Protein AF-A0A3D2R6J8-F1 (afdb_monomer)

pLDDT: mean 90.69, std 11.61, range [40.72, 98.62]

Solvent-accessible surface area (backbone atoms only — not comparable to full-atom values): 8092 Å² total; per-residue (Å²): 116,71,66,65,34,56,47,86,82,37,76,35,47,40,58,66,88,64,73,40,60,49,54,80,40,82,50,74,53,69,46,75,38,80,86,47,89,74,65,42,81,43,72,31,44,52,48,37,38,53,21,19,40,76,91,43,87,74,66,46,74,43,89,39,79,76,83,84,80,67,70,93,77,87,84,57,94,86,63,80,84,54,77,44,72,47,70,65,25,58,40,44,28,84,52,70,59,54,60,94,80,66,25,54,79,34,64,73,30,38,68,56,20,50,54,44,30,50,6,50,66,48,66,17,61,44,52,72,75,82,75,88,125

Radius of gyration: 17.67 Å; Cα contacts (8 Å, |Δi|>4): 207; chains: 1; bounding box: 50×40×50 Å

Mean predicted aligned error: 5.15 Å

Foldseek 3Di:
DVVQCPPPNRPQWDDVLQVIDGWPDWDKDWDFQPVDVVTDIDIFIDTADWQWANVDVVIDTHDLDDDDDQDDDDDDVPDDWDKAFPPCLLQPPPDHNDCVVHRDPQSNPRVSNNSSSRSVHPPRIYTDDPDPD

Sequence (133 aa):
YPDLNSADGGVWIVPMMLGGGYHYMKLEGKYLDTQSVPEEEVGFAYHAIRANDNSTNPITLQDTSFTVDLGDVVIEEGTDIEVQMNVAEWFENPHTWNLYELYSMLMPNFNAQILMSENGANGVFSRDRKSVV

Structure (mmCIF, N/CA/C/O backbone):
data_AF-A0A3D2R6J8-F1
#
_entry.id   AF-A0A3D2R6J8-F1
#
loop_
_atom_site.group_PDB
_atom_site.id
_atom_site.type_symbol
_atom_site.label_atom_id
_atom_site.label_alt_id
_atom_site.label_comp_id
_atom_site.label_asym_id
_atom_site.label_entity_id
_atom_site.label_seq_id
_atom_site.pdbx_PDB_ins_code
_atom_site.Cartn_x
_atom_site.Cartn_y
_atom_site.Cartn_z
_atom_site.occupancy
_atom_site.B_iso_or_equiv
_atom_site.auth_seq_id
_atom_site.auth_comp_id
_atom_site.auth_asym_id
_atom_site.auth_atom_id
_atom_site.pdbx_PDB_model_num
ATOM 1 N N . TYR A 1 1 ? -13.824 -2.837 -13.982 1.00 57.78 1 TYR A N 1
ATOM 2 C CA . TYR A 1 1 ? -14.643 -2.133 -12.981 1.00 57.78 1 TYR A CA 1
ATOM 3 C C . TYR A 1 1 ? -14.796 -0.654 -13.348 1.00 57.78 1 TYR A C 1
ATOM 5 O O . TYR A 1 1 ? -14.133 0.178 -12.743 1.00 57.78 1 TYR A O 1
ATOM 13 N N . PRO A 1 2 ? -15.603 -0.305 -14.369 1.00 58.50 2 PRO A N 1
ATOM 14 C CA . PRO A 1 2 ? -15.839 1.097 -14.740 1.00 58.50 2 PRO A CA 1
ATOM 15 C C . PRO A 1 2 ? -16.416 1.930 -13.586 1.00 58.50 2 PRO A C 1
ATOM 17 O O . PRO A 1 2 ? -16.029 3.080 -13.413 1.00 58.50 2 PRO A O 1
ATOM 20 N N . ASP A 1 3 ? -17.254 1.315 -12.750 1.00 64.00 3 ASP A N 1
ATOM 21 C CA . ASP A 1 3 ? -17.977 2.010 -11.680 1.00 64.00 3 ASP A CA 1
ATOM 22 C C . ASP A 1 3 ? -17.046 2.501 -10.554 1.00 64.00 3 ASP A C 1
ATOM 24 O O . ASP A 1 3 ? -17.203 3.622 -10.071 1.00 64.00 3 ASP A O 1
ATOM 28 N N . LEU A 1 4 ? -15.996 1.731 -10.224 1.00 60.19 4 LEU A N 1
ATOM 29 C CA . LEU A 1 4 ? -14.955 2.126 -9.255 1.00 60.19 4 LEU A CA 1
ATOM 30 C C . LEU A 1 4 ? -14.130 3.332 -9.733 1.00 60.19 4 LEU A C 1
ATOM 32 O O . LEU A 1 4 ? -13.607 4.087 -8.922 1.00 60.19 4 LEU A O 1
ATOM 36 N N . ASN A 1 5 ? -14.043 3.535 -11.049 1.00 60.25 5 ASN A N 1
ATOM 37 C CA . ASN A 1 5 ? -13.342 4.667 -11.654 1.00 60.25 5 ASN A CA 1
ATOM 38 C C . ASN A 1 5 ? -14.212 5.927 -11.748 1.00 60.25 5 ASN A C 1
ATOM 40 O O . ASN A 1 5 ? -13.683 7.005 -11.992 1.00 60.25 5 ASN A O 1
ATOM 44 N N . SER A 1 6 ? -15.535 5.802 -11.604 1.00 63.16 6 SER A N 1
ATOM 45 C CA . SER A 1 6 ? -16.469 6.937 -11.642 1.00 63.16 6 SER A CA 1
ATOM 46 C C . SER A 1 6 ? -16.831 7.488 -10.263 1.00 63.16 6 SER A C 1
ATOM 48 O O . SER A 1 6 ? -17.333 8.610 -10.174 1.00 63.16 6 SER A O 1
ATOM 50 N N . ALA A 1 7 ? -16.556 6.732 -9.195 1.00 60.94 7 ALA A N 1
ATOM 51 C CA . ALA A 1 7 ? -16.710 7.208 -7.828 1.00 60.94 7 ALA A CA 1
ATOM 52 C C . ALA A 1 7 ? -15.806 8.433 -7.577 1.00 60.94 7 ALA A C 1
ATOM 54 O O . ALA A 1 7 ? -14.684 8.518 -8.086 1.00 60.94 7 ALA A O 1
ATOM 55 N N . ASP A 1 8 ? -16.327 9.411 -6.835 1.00 65.00 8 ASP A N 1
ATOM 56 C CA . ASP A 1 8 ? -15.622 10.627 -6.404 1.00 65.00 8 ASP A CA 1
ATOM 57 C C . ASP A 1 8 ? -14.996 11.475 -7.529 1.00 65.00 8 ASP A C 1
ATOM 59 O O . ASP A 1 8 ? -13.989 12.149 -7.330 1.00 65.00 8 ASP A O 1
ATOM 63 N N . GLY A 1 9 ? -15.577 11.463 -8.735 1.00 71.50 9 GLY A N 1
ATOM 64 C CA . GLY A 1 9 ? -15.121 12.314 -9.842 1.00 71.50 9 GLY A CA 1
ATOM 65 C C . GLY A 1 9 ? -13.822 11.849 -10.512 1.00 71.50 9 GLY A C 1
ATOM 66 O O . GLY A 1 9 ? -13.134 12.657 -11.132 1.00 71.50 9 GLY A O 1
ATOM 67 N N . GLY A 1 10 ? -13.482 10.559 -10.406 1.00 74.00 10 GLY A N 1
ATOM 68 C CA . GLY A 1 10 ? -12.321 9.970 -11.083 1.00 74.00 10 GLY A CA 1
ATOM 69 C C . GLY A 1 10 ? -11.013 10.026 -10.295 1.00 74.00 10 GLY A C 1
ATOM 70 O O . GLY A 1 10 ? -9.965 9.666 -10.827 1.00 74.00 10 GLY A O 1
ATOM 71 N N . VAL A 1 11 ? -11.056 10.426 -9.021 1.00 80.38 11 VAL A N 1
ATOM 72 C CA . VAL A 1 11 ? -9.872 10.542 -8.144 1.00 80.38 11 VAL A CA 1
ATOM 73 C C . VAL A 1 11 ? -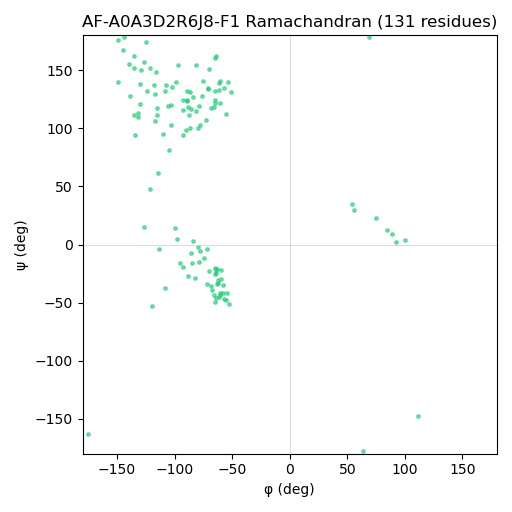9.204 9.184 -7.875 1.00 80.38 11 VAL A C 1
ATOM 75 O O . VAL A 1 11 ? -8.019 9.128 -7.548 1.00 80.38 11 VAL A O 1
ATOM 78 N N . TRP A 1 12 ? -9.936 8.087 -8.073 1.00 86.88 12 TRP A N 1
ATOM 79 C CA . TRP A 1 12 ? -9.449 6.719 -7.903 1.00 86.88 12 TRP A CA 1
ATOM 80 C C . TRP A 1 12 ? -8.747 6.150 -9.140 1.00 86.88 12 TRP A C 1
ATOM 82 O O . TRP A 1 12 ? -8.156 5.076 -9.045 1.00 86.88 12 TRP A O 1
ATOM 92 N N . ILE A 1 13 ? -8.764 6.846 -10.282 1.00 90.06 13 ILE A N 1
ATOM 93 C CA . ILE A 1 13 ? -8.210 6.345 -11.546 1.00 90.06 13 ILE A CA 1
ATOM 94 C C . ILE A 1 13 ? -6.681 6.294 -11.496 1.00 90.06 13 ILE A C 1
ATOM 96 O O . ILE A 1 13 ? -6.012 7.259 -11.129 1.00 90.06 13 ILE A O 1
ATOM 100 N N . VAL A 1 14 ? -6.119 5.175 -11.951 1.00 92.88 14 VAL A N 1
ATOM 101 C CA . VAL A 1 14 ? -4.685 5.054 -12.234 1.00 92.88 14 VAL A CA 1
ATOM 102 C C . VAL A 1 14 ? -4.418 5.537 -13.664 1.00 92.88 14 VAL A C 1
ATOM 104 O O . VAL A 1 14 ? -5.115 5.101 -14.586 1.00 92.88 14 VAL A O 1
ATOM 107 N N . PRO A 1 15 ? -3.419 6.409 -13.899 1.00 92.81 15 PRO A N 1
ATOM 108 C CA . PRO A 1 15 ? -3.060 6.850 -15.243 1.00 92.81 15 PRO A CA 1
ATOM 109 C C . PRO A 1 15 ? -2.789 5.684 -16.206 1.00 92.81 15 PRO A C 1
ATOM 111 O O . PRO A 1 15 ? -2.116 4.715 -15.856 1.00 92.81 15 PRO A O 1
ATOM 114 N N . MET A 1 16 ? -3.243 5.800 -17.460 1.00 92.06 16 MET A N 1
ATOM 115 C CA . MET A 1 16 ? -3.037 4.758 -18.484 1.00 92.06 16 MET A CA 1
ATOM 116 C C . MET A 1 16 ? -1.559 4.458 -18.752 1.00 92.06 16 MET A C 1
ATOM 118 O O . MET A 1 16 ? -1.216 3.323 -19.068 1.00 92.06 16 MET A O 1
ATOM 122 N N . MET A 1 17 ? -0.686 5.454 -18.582 1.00 93.50 17 MET A N 1
ATOM 123 C CA . MET A 1 17 ? 0.764 5.277 -18.692 1.00 93.50 17 MET A CA 1
ATOM 124 C C . MET A 1 17 ? 1.344 4.322 -17.641 1.00 93.50 17 MET A C 1
ATOM 126 O O . MET A 1 17 ? 2.404 3.779 -17.892 1.00 93.50 17 MET A O 1
ATOM 130 N N . LEU A 1 18 ? 0.648 4.090 -16.520 1.00 95.56 18 LEU A N 1
ATOM 131 C CA . LEU A 1 18 ? 1.022 3.132 -15.469 1.00 95.56 18 LEU A CA 1
ATOM 132 C C . LEU A 1 18 ? 0.243 1.804 -15.584 1.00 95.56 18 LEU A C 1
ATOM 134 O O . LEU A 1 18 ? 0.194 1.022 -14.640 1.00 95.56 18 LEU A O 1
ATOM 138 N N . GLY A 1 19 ? -0.425 1.558 -16.717 1.00 93.31 19 GLY A N 1
ATOM 139 C CA . GLY A 1 19 ? -1.239 0.356 -16.945 1.00 93.31 19 GLY A CA 1
ATOM 140 C C . GLY A 1 19 ? -2.722 0.487 -16.590 1.00 93.31 19 GLY A C 1
ATOM 141 O O . GLY A 1 19 ? -3.475 -0.480 -16.747 1.00 93.31 19 GLY A O 1
ATOM 142 N N . GLY A 1 20 ? -3.161 1.673 -16.154 1.00 92.44 20 GLY A N 1
ATOM 143 C CA . GLY A 1 20 ? -4.564 1.975 -15.877 1.00 92.44 20 GLY A CA 1
ATOM 144 C C . GLY A 1 20 ? -5.182 1.157 -14.735 1.00 92.44 20 GLY A C 1
ATOM 145 O O . GLY A 1 20 ? -4.546 0.315 -14.103 1.00 92.44 20 GLY A O 1
ATOM 146 N N . GLY A 1 21 ? -6.473 1.374 -14.483 1.00 91.12 21 GLY A N 1
ATOM 147 C CA . GLY A 1 21 ? -7.204 0.730 -13.386 1.00 91.12 21 GLY A CA 1
ATOM 148 C C . GLY A 1 21 ? -7.599 1.725 -12.302 1.00 91.12 21 GLY A C 1
ATOM 149 O O . GLY A 1 21 ? -7.869 2.882 -12.616 1.00 91.12 21 GLY A O 1
ATOM 150 N N . TYR A 1 22 ? -7.641 1.254 -11.057 1.00 91.81 22 TYR A N 1
ATOM 151 C CA . TYR A 1 22 ? -8.040 2.025 -9.881 1.00 91.81 22 TYR A CA 1
ATOM 152 C C . TYR A 1 22 ? -7.079 1.784 -8.711 1.00 91.81 22 TYR A C 1
ATOM 154 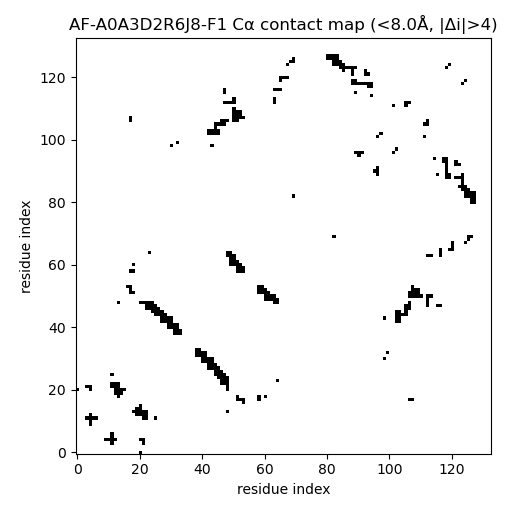O O . TYR A 1 22 ? -6.335 0.801 -8.718 1.00 91.81 22 TYR A O 1
ATOM 162 N N . HIS A 1 23 ? -7.100 2.674 -7.720 1.00 94.06 23 HIS A N 1
ATOM 163 C CA . HIS A 1 23 ? -6.366 2.492 -6.468 1.00 94.06 23 HIS A CA 1
ATOM 164 C C . HIS A 1 23 ? -7.081 1.483 -5.567 1.00 94.06 23 HIS A C 1
ATOM 166 O O . HIS A 1 23 ? -8.266 1.633 -5.285 1.00 94.06 23 HIS A O 1
ATOM 172 N N . TYR A 1 24 ? -6.353 0.471 -5.099 1.00 93.88 24 TYR A N 1
ATOM 173 C CA . TYR A 1 24 ? -6.824 -0.483 -4.093 1.00 93.88 24 TYR A CA 1
ATOM 174 C C . TYR A 1 24 ? -6.915 0.171 -2.710 1.00 93.88 24 TYR A C 1
ATOM 176 O O . TYR A 1 24 ? -7.822 -0.127 -1.940 1.00 93.88 24 TYR A O 1
ATOM 184 N N . MET A 1 25 ? -5.999 1.096 -2.422 1.00 93.19 25 MET A N 1
ATOM 185 C CA . MET A 1 25 ? -6.001 1.937 -1.230 1.00 93.19 25 MET A CA 1
ATOM 186 C C . MET A 1 25 ? -5.346 3.280 -1.572 1.00 93.19 25 MET A C 1
ATOM 188 O O . MET A 1 25 ? -4.365 3.326 -2.319 1.00 93.19 25 MET A O 1
ATOM 192 N N . LYS A 1 26 ? -5.907 4.374 -1.051 1.00 93.12 26 LYS A N 1
ATOM 193 C CA . LYS A 1 26 ? -5.348 5.722 -1.169 1.00 93.12 26 LYS A CA 1
ATOM 194 C C . LYS A 1 26 ? -5.339 6.385 0.208 1.00 93.12 26 LYS A C 1
ATOM 196 O O . LYS A 1 26 ? -6.403 6.676 0.750 1.00 93.12 26 LYS A O 1
ATOM 201 N N . LEU A 1 27 ? -4.148 6.636 0.746 1.00 94.62 27 LEU A N 1
ATOM 202 C CA . LEU A 1 27 ? -3.938 7.313 2.023 1.00 94.62 27 LEU A CA 1
ATOM 203 C C . LEU A 1 27 ? -2.909 8.434 1.850 1.00 94.62 27 LEU A C 1
ATOM 205 O O . LEU A 1 27 ? -1.771 8.198 1.451 1.00 94.62 27 LEU A O 1
ATOM 209 N N . GLU A 1 28 ? -3.317 9.658 2.161 1.00 94.56 28 GLU A N 1
ATOM 210 C CA . GLU A 1 28 ? -2.464 10.848 2.140 1.00 94.56 28 GLU A CA 1
ATOM 211 C C . GLU A 1 28 ? -2.341 11.403 3.563 1.00 94.56 28 GLU A C 1
ATOM 213 O O . GLU A 1 28 ? -3.268 11.296 4.369 1.00 94.56 28 GLU A O 1
ATOM 218 N N . GLY A 1 29 ? -1.201 12.006 3.881 1.00 95.19 29 GLY A N 1
ATOM 219 C CA . GLY A 1 29 ? -0.972 12.578 5.200 1.00 95.19 29 GLY A CA 1
ATOM 220 C C . GLY A 1 29 ? 0.349 13.321 5.293 1.00 95.19 29 GLY A C 1
ATOM 221 O O . GLY A 1 29 ? 0.959 13.672 4.283 1.00 95.19 29 GLY A O 1
ATOM 222 N N . LYS A 1 30 ? 0.791 13.568 6.524 1.00 96.94 30 LYS A N 1
ATOM 223 C CA . LYS A 1 30 ? 2.103 14.138 6.819 1.00 96.94 30 LYS A CA 1
ATOM 224 C C . LYS A 1 30 ? 2.759 13.386 7.968 1.00 96.94 30 LYS A C 1
ATOM 226 O O . LYS A 1 30 ? 2.057 12.875 8.837 1.00 96.94 30 LYS A O 1
ATOM 231 N N . TYR A 1 31 ? 4.084 13.365 7.984 1.00 94.94 31 TYR A N 1
ATOM 232 C CA . TYR A 1 31 ? 4.882 12.935 9.127 1.00 94.94 31 TYR A CA 1
ATOM 233 C C . TYR A 1 31 ? 5.890 14.028 9.489 1.00 94.94 31 TYR A C 1
ATOM 235 O O . TYR A 1 31 ? 6.216 14.879 8.661 1.00 94.94 31 TYR A O 1
ATOM 243 N N . LEU A 1 32 ? 6.348 14.026 10.738 1.00 97.19 32 LEU A N 1
ATOM 244 C CA . LEU A 1 32 ? 7.443 14.887 11.171 1.00 97.19 32 LEU A CA 1
ATOM 245 C C . LEU A 1 32 ? 8.762 14.229 10.760 1.00 97.19 32 LEU A C 1
ATOM 247 O O . LEU A 1 32 ? 9.081 13.142 11.244 1.00 97.19 32 LEU A O 1
ATOM 251 N N . ASP A 1 33 ? 9.500 14.864 9.858 1.00 96.31 33 ASP A N 1
ATOM 252 C CA . ASP A 1 33 ? 10.829 14.429 9.457 1.00 96.31 33 ASP A CA 1
ATOM 253 C C . ASP A 1 33 ? 11.845 14.838 10.527 1.00 96.31 33 ASP A C 1
ATOM 255 O O . ASP A 1 33 ? 12.248 15.997 10.623 1.00 96.31 33 ASP A O 1
ATOM 259 N N . THR A 1 34 ? 12.258 13.868 11.345 1.00 96.50 34 THR A N 1
ATOM 260 C CA . THR A 1 34 ? 13.254 14.091 12.400 1.00 96.50 34 THR A CA 1
ATOM 261 C C . THR A 1 34 ? 14.698 13.993 11.889 1.00 96.50 34 THR A C 1
ATOM 263 O O . THR A 1 34 ? 15.631 14.027 12.690 1.00 96.50 34 THR A O 1
ATOM 266 N N . GLN A 1 35 ? 14.915 13.791 10.582 1.00 94.94 35 GLN A N 1
ATOM 267 C CA . GLN A 1 35 ? 16.244 13.784 9.959 1.00 94.94 35 GLN A CA 1
ATOM 268 C C . GLN A 1 35 ? 16.639 15.166 9.418 1.00 94.94 35 GLN A C 1
ATOM 270 O O . GLN A 1 35 ? 17.832 15.420 9.218 1.00 94.94 35 GLN A O 1
ATOM 275 N N . SER A 1 36 ? 15.677 16.071 9.206 1.00 92.25 36 SER A N 1
ATOM 276 C CA . SER A 1 36 ? 15.934 17.460 8.820 1.00 92.25 36 SER A CA 1
ATOM 277 C C . SER A 1 36 ? 16.281 18.339 10.033 1.00 92.25 36 SER A C 1
ATOM 279 O O . SER A 1 36 ? 15.903 18.055 11.169 1.00 92.25 36 SER A O 1
ATOM 281 N N . VAL A 1 37 ? 17.026 19.431 9.809 1.00 91.25 37 VAL A N 1
ATOM 282 C CA . VAL A 1 37 ? 17.337 20.428 10.851 1.00 91.25 37 VAL A CA 1
ATOM 283 C C . VAL A 1 37 ? 17.062 21.841 10.310 1.00 91.25 37 VAL A C 1
ATOM 285 O O . VAL A 1 37 ? 17.839 22.314 9.474 1.00 91.25 37 VAL A O 1
ATOM 288 N N . PRO A 1 38 ? 16.016 22.547 10.793 1.00 92.31 38 PRO A N 1
ATOM 289 C CA . PRO A 1 38 ? 15.032 22.100 11.794 1.00 92.31 38 PRO A CA 1
ATOM 290 C C . PRO A 1 38 ? 14.176 20.917 11.301 1.00 92.31 38 PRO A C 1
ATOM 292 O O . PRO A 1 38 ? 14.130 20.650 10.104 1.00 92.31 38 PRO A O 1
ATOM 295 N N . GLU A 1 39 ? 13.523 20.202 12.221 1.00 96.75 39 GLU A N 1
ATOM 296 C CA . GLU A 1 39 ? 12.541 19.165 11.863 1.00 96.75 39 GLU A CA 1
ATOM 297 C C . GLU A 1 39 ? 11.383 19.802 11.078 1.00 96.75 39 GLU A C 1
ATOM 299 O O . GLU A 1 39 ? 10.928 20.900 11.419 1.00 96.75 39 GLU A O 1
ATOM 304 N N . GLU A 1 40 ? 10.906 19.129 10.031 1.00 96.31 40 GLU A N 1
ATOM 305 C CA . GLU A 1 40 ? 9.871 19.653 9.133 1.00 96.31 40 GLU A CA 1
ATOM 306 C C . GLU A 1 40 ? 8.722 18.657 8.944 1.00 96.31 40 GLU A C 1
ATOM 308 O O . GLU A 1 40 ? 8.905 17.445 8.999 1.00 96.31 40 GLU A O 1
ATOM 313 N N . GLU A 1 41 ? 7.507 19.154 8.698 1.00 97.44 41 GLU A N 1
ATOM 314 C CA . GLU A 1 41 ? 6.405 18.287 8.276 1.00 97.44 41 GLU A CA 1
ATOM 315 C C . GLU A 1 41 ? 6.532 17.946 6.786 1.00 97.44 41 GLU A C 1
ATOM 317 O O . GLU A 1 41 ? 6.406 18.824 5.928 1.00 97.44 41 GLU A O 1
ATOM 322 N N . VAL A 1 42 ? 6.673 16.661 6.469 1.00 97.38 42 VAL A N 1
ATOM 323 C CA . VAL A 1 42 ? 6.756 16.157 5.094 1.00 97.38 42 VAL A CA 1
ATOM 324 C C . VAL A 1 42 ? 5.470 15.419 4.738 1.00 97.38 42 VAL A C 1
ATOM 326 O O . VAL A 1 42 ? 4.968 14.593 5.499 1.00 97.38 42 VAL A O 1
ATOM 329 N N . GLY A 1 43 ? 4.905 15.734 3.570 1.00 97.75 43 GLY A N 1
ATOM 330 C CA . GLY A 1 43 ? 3.723 15.048 3.051 1.00 97.75 43 GLY A CA 1
ATOM 331 C C . GLY A 1 43 ? 4.057 13.659 2.512 1.00 97.75 43 GLY A C 1
ATOM 332 O O . GLY A 1 43 ? 5.066 13.495 1.830 1.00 97.75 43 GLY A O 1
ATOM 333 N N . PHE A 1 44 ? 3.185 12.681 2.756 1.00 97.69 44 PHE A N 1
ATOM 334 C CA . PHE A 1 44 ? 3.273 11.352 2.154 1.00 97.69 44 PHE A CA 1
ATOM 335 C C . PHE A 1 44 ? 2.008 11.013 1.352 1.00 97.69 44 PHE A C 1
ATOM 337 O O . PHE A 1 44 ? 0.912 11.489 1.655 1.00 97.69 44 PHE A O 1
ATOM 344 N N . ALA A 1 45 ? 2.171 10.171 0.331 1.00 97.50 45 ALA A N 1
ATOM 345 C CA . ALA A 1 45 ? 1.110 9.687 -0.547 1.00 97.50 45 ALA A CA 1
ATOM 346 C C . ALA A 1 45 ? 1.243 8.169 -0.743 1.00 97.50 45 ALA A C 1
ATOM 348 O O . ALA A 1 45 ? 1.976 7.706 -1.619 1.00 97.50 45 ALA A O 1
ATOM 349 N N . TYR A 1 46 ? 0.528 7.399 0.083 1.00 97.38 46 TYR A N 1
ATOM 350 C CA 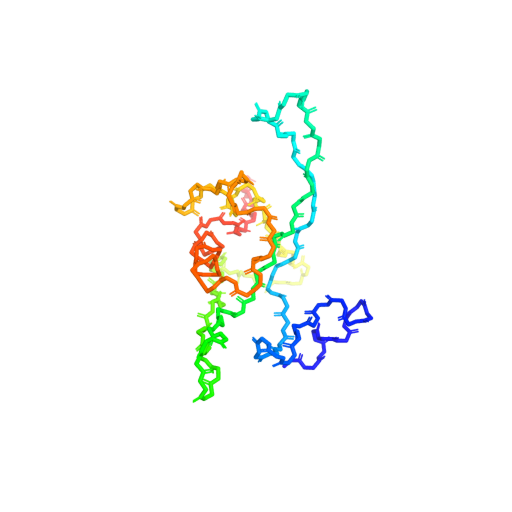. TYR A 1 46 ? 0.517 5.936 0.104 1.00 97.38 46 TYR A CA 1
ATOM 351 C C . TYR A 1 46 ? -0.609 5.404 -0.787 1.00 97.38 46 TYR A C 1
ATOM 353 O O . TYR A 1 46 ? -1.779 5.348 -0.404 1.00 97.38 46 TYR A O 1
ATOM 361 N N . HIS A 1 47 ? -0.260 5.098 -2.033 1.00 97.06 47 HIS A N 1
ATOM 362 C CA . HIS A 1 47 ? -1.198 4.720 -3.087 1.00 97.06 47 HIS A CA 1
ATOM 363 C C . HIS A 1 47 ? -0.911 3.285 -3.535 1.00 97.06 47 HIS A C 1
ATOM 365 O O . HIS A 1 47 ? 0.076 3.051 -4.238 1.00 97.06 47 HIS A O 1
ATOM 371 N N . ALA A 1 48 ? -1.777 2.347 -3.152 1.00 97.31 48 ALA A N 1
ATOM 372 C CA . ALA A 1 48 ? -1.682 0.948 -3.556 1.00 97.31 48 ALA A CA 1
ATOM 373 C C . ALA A 1 48 ? -2.448 0.720 -4.866 1.00 97.31 48 ALA A C 1
ATOM 375 O O . ALA A 1 48 ? -3.641 1.016 -4.967 1.00 97.31 48 ALA A O 1
ATOM 376 N N . ILE A 1 49 ? -1.757 0.204 -5.875 1.00 97.38 49 ILE A N 1
ATOM 377 C CA . ILE A 1 49 ? -2.230 -0.090 -7.230 1.00 97.38 49 ILE A CA 1
ATOM 378 C C . ILE A 1 49 ? -1.551 -1.378 -7.723 1.00 97.38 49 ILE A C 1
ATOM 380 O O . ILE A 1 49 ? -0.696 -1.933 -7.037 1.00 97.38 49 ILE A O 1
ATOM 384 N N . ARG A 1 50 ? -1.866 -1.836 -8.942 1.00 97.50 50 ARG A N 1
ATOM 385 C CA . ARG A 1 50 ? -1.066 -2.885 -9.602 1.00 97.50 50 ARG A CA 1
ATOM 386 C C . ARG A 1 50 ? 0.395 -2.455 -9.722 1.00 97.50 50 ARG A C 1
ATOM 388 O O . ARG A 1 50 ? 0.686 -1.341 -10.170 1.00 97.50 50 ARG A O 1
ATOM 395 N N . ALA A 1 51 ? 1.308 -3.360 -9.383 1.00 98.31 51 ALA A N 1
ATOM 396 C CA . ALA A 1 51 ? 2.722 -3.148 -9.640 1.00 98.31 51 ALA A CA 1
ATOM 397 C C . ALA A 1 51 ? 2.941 -3.010 -11.152 1.00 98.31 51 ALA A C 1
ATOM 399 O O . ALA A 1 51 ? 2.391 -3.771 -11.952 1.00 98.31 51 ALA A O 1
ATOM 400 N N . ASN A 1 52 ? 3.701 -1.991 -11.543 1.00 97.81 52 ASN A N 1
ATOM 401 C CA . ASN A 1 52 ? 3.902 -1.624 -12.937 1.00 97.81 52 ASN A CA 1
ATOM 402 C C . ASN A 1 52 ? 5.367 -1.250 -13.183 1.00 97.81 52 ASN A C 1
ATOM 404 O O . ASN A 1 52 ? 5.941 -0.451 -12.446 1.00 97.81 52 ASN A O 1
ATOM 408 N N . ASP A 1 53 ? 5.988 -1.874 -14.183 1.00 96.56 53 ASP A N 1
ATOM 409 C CA . ASP A 1 53 ? 7.367 -1.601 -14.588 1.00 96.56 53 ASP A CA 1
ATOM 410 C C . ASP A 1 53 ? 7.370 -0.894 -15.946 1.00 96.56 53 ASP A C 1
ATOM 412 O O . ASP A 1 53 ? 7.331 -1.513 -17.016 1.00 96.56 53 ASP A O 1
ATOM 416 N N . ASN A 1 54 ? 7.428 0.436 -15.873 1.00 92.62 54 ASN A N 1
ATOM 417 C CA . ASN A 1 54 ? 7.437 1.339 -17.025 1.00 92.62 54 ASN A CA 1
ATOM 418 C C . ASN A 1 54 ? 8.751 1.329 -17.819 1.00 92.62 54 ASN A C 1
ATOM 420 O O . ASN A 1 54 ? 8.842 2.020 -18.832 1.00 92.62 54 ASN A O 1
ATOM 424 N N . SER A 1 55 ? 9.775 0.586 -17.384 1.00 94.06 55 SER A N 1
ATOM 425 C CA . SER A 1 55 ? 11.016 0.430 -18.154 1.00 94.06 55 SER A CA 1
ATOM 426 C C . SER A 1 55 ? 10.880 -0.584 -19.297 1.00 94.06 55 SER A C 1
ATOM 428 O O . SER A 1 55 ? 11.701 -0.608 -20.217 1.00 94.06 55 SER A O 1
ATOM 430 N N . THR A 1 56 ? 9.824 -1.401 -19.265 1.00 94.31 56 THR A N 1
ATOM 431 C CA . THR A 1 56 ? 9.543 -2.449 -20.252 1.00 94.31 56 THR A CA 1
ATOM 432 C C . THR A 1 56 ? 8.550 -1.986 -21.321 1.00 94.31 56 THR A C 1
ATOM 434 O O . THR A 1 56 ? 7.748 -1.077 -21.102 1.00 94.31 56 THR A O 1
ATOM 437 N N . ASN A 1 57 ? 8.606 -2.604 -22.507 1.00 94.12 57 ASN A N 1
ATOM 438 C CA . ASN A 1 57 ? 7.665 -2.338 -23.597 1.00 94.12 57 ASN A CA 1
ATOM 439 C C . ASN A 1 57 ? 7.173 -3.657 -24.242 1.00 94.12 57 ASN A C 1
ATOM 441 O O . ASN A 1 57 ? 7.973 -4.319 -24.910 1.00 94.12 57 ASN A O 1
ATOM 445 N N . PRO A 1 58 ? 5.887 -4.039 -24.087 1.00 92.50 58 PRO A N 1
ATOM 446 C CA . PRO A 1 58 ? 4.852 -3.327 -23.329 1.00 92.50 58 PRO A CA 1
ATOM 447 C C . PRO A 1 58 ? 5.173 -3.273 -21.829 1.00 92.50 58 PRO A C 1
ATOM 449 O O . PRO A 1 58 ? 5.971 -4.072 -21.342 1.00 92.50 58 PRO A O 1
ATOM 452 N N . ILE A 1 59 ? 4.538 -2.336 -21.120 1.00 95.62 59 ILE A N 1
ATOM 453 C CA . ILE A 1 59 ? 4.629 -2.228 -19.661 1.00 95.62 59 ILE A CA 1
ATOM 454 C C . ILE A 1 59 ? 4.329 -3.582 -19.008 1.00 95.62 59 ILE A C 1
ATOM 456 O O . ILE A 1 59 ? 3.332 -4.238 -19.325 1.00 95.62 59 ILE A O 1
ATOM 460 N N . THR A 1 60 ? 5.188 -3.994 -18.086 1.00 97.19 60 THR A N 1
ATOM 461 C CA . THR A 1 60 ? 4.986 -5.207 -17.300 1.00 97.19 60 THR A CA 1
ATOM 462 C C . THR A 1 60 ? 4.099 -4.866 -16.118 1.00 97.19 60 THR A C 1
ATOM 464 O O . THR A 1 60 ? 4.382 -3.930 -15.372 1.00 97.19 60 THR A O 1
ATOM 467 N N . LEU A 1 61 ? 3.015 -5.621 -15.959 1.00 97.94 61 LEU A N 1
ATOM 468 C CA . LEU A 1 61 ? 2.058 -5.454 -14.874 1.00 97.94 61 LEU A CA 1
ATOM 469 C C . LEU A 1 61 ? 2.035 -6.714 -14.021 1.00 97.94 61 LEU A C 1
ATOM 471 O O . LEU A 1 61 ? 1.985 -7.822 -14.553 1.00 97.94 61 LEU A O 1
ATOM 475 N N . GLN A 1 62 ? 2.005 -6.530 -12.708 1.00 98.06 62 GLN A N 1
ATOM 476 C CA . GLN A 1 62 ? 1.768 -7.595 -11.749 1.00 98.06 62 GLN A CA 1
ATOM 477 C C . GLN A 1 62 ? 0.579 -7.217 -10.871 1.00 98.06 62 GLN A C 1
ATOM 479 O O . GLN A 1 62 ? 0.480 -6.093 -10.374 1.00 98.06 62 GLN A O 1
ATOM 484 N N . ASP A 1 63 ? -0.349 -8.162 -10.715 1.00 97.44 63 ASP A N 1
ATOM 485 C CA . ASP A 1 63 ? -1.458 -7.965 -9.797 1.00 97.44 63 ASP A CA 1
ATOM 486 C C . ASP A 1 63 ? -0.968 -8.022 -8.347 1.00 97.44 63 ASP A C 1
ATOM 488 O O . ASP A 1 63 ? -0.183 -8.889 -7.966 1.00 97.44 63 ASP A O 1
ATOM 492 N N . 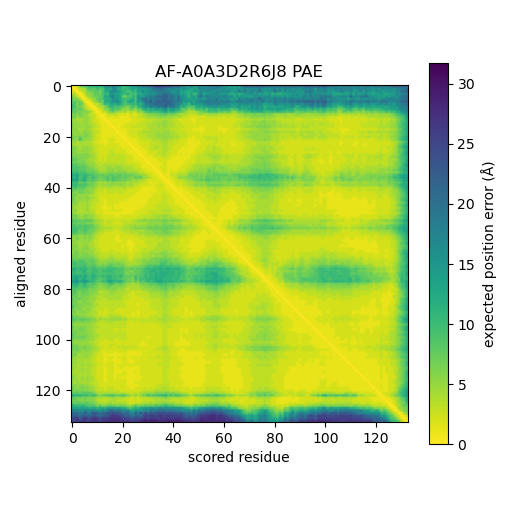THR A 1 64 ? -1.439 -7.058 -7.574 1.00 98.06 64 THR A N 1
ATOM 493 C CA . THR A 1 64 ? -1.171 -6.826 -6.147 1.00 98.06 64 THR A CA 1
ATOM 494 C C . THR A 1 64 ? -2.489 -6.708 -5.379 1.00 98.06 64 THR A C 1
ATOM 496 O O . THR A 1 64 ? -2.546 -6.201 -4.260 1.00 98.06 64 THR A O 1
ATOM 499 N N . SER A 1 65 ? -3.593 -7.128 -6.005 1.00 95.94 65 SER A N 1
ATOM 500 C CA . SER A 1 65 ? -4.841 -7.340 -5.293 1.00 95.94 65 SER A CA 1
ATOM 501 C C . SER A 1 65 ? -4.713 -8.567 -4.390 1.00 95.94 65 SER A C 1
ATOM 503 O O . SER A 1 65 ? -3.956 -9.499 -4.670 1.00 95.94 65 SER A O 1
ATOM 505 N N . PHE A 1 66 ? -5.460 -8.573 -3.292 1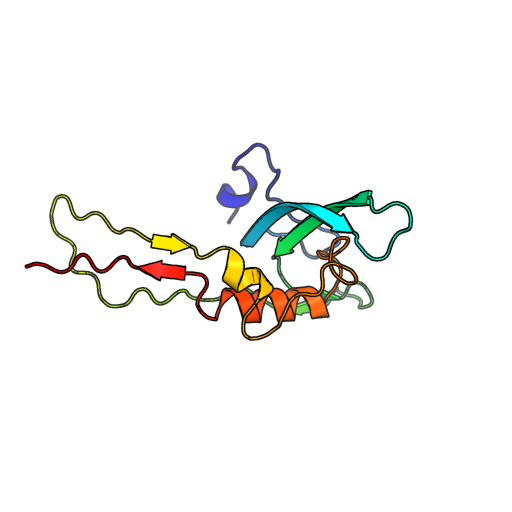.00 96.12 66 PHE A N 1
ATOM 506 C CA . PHE A 1 66 ? -5.505 -9.701 -2.373 1.00 96.12 66 PHE A CA 1
ATOM 507 C C . PHE A 1 66 ? -6.934 -9.942 -1.899 1.00 96.12 66 PHE A C 1
ATOM 509 O O . PHE A 1 66 ? -7.782 -9.048 -1.905 1.00 96.12 66 PHE A O 1
ATOM 516 N N . THR A 1 67 ? -7.202 -11.185 -1.504 1.00 94.19 67 THR A N 1
ATOM 517 C CA . THR A 1 67 ? -8.482 -11.563 -0.902 1.00 94.19 67 THR A CA 1
ATOM 518 C C . THR A 1 67 ? -8.398 -11.363 0.600 1.00 94.19 67 THR A C 1
ATOM 520 O O . THR A 1 67 ? -7.452 -11.824 1.234 1.00 94.19 67 THR A O 1
ATOM 523 N N . VAL A 1 68 ? -9.404 -10.703 1.165 1.00 92.56 68 VAL A N 1
ATOM 524 C CA . VAL A 1 68 ? -9.583 -10.610 2.612 1.00 92.56 68 VAL A CA 1
ATOM 525 C C . VAL A 1 68 ? -10.503 -11.744 3.050 1.00 92.56 68 VAL A C 1
ATOM 527 O O . VAL A 1 68 ? -11.669 -11.779 2.659 1.00 92.56 68 VAL A O 1
ATOM 530 N N . ASP A 1 69 ? -9.980 -12.663 3.857 1.00 90.38 69 ASP A N 1
ATOM 531 C CA . ASP A 1 69 ? -10.778 -13.707 4.497 1.00 90.38 69 ASP A CA 1
ATOM 532 C C . ASP A 1 69 ? -11.333 -13.194 5.835 1.00 90.38 69 ASP A C 1
ATOM 534 O O . ASP A 1 69 ? -10.593 -12.945 6.787 1.00 90.38 69 ASP A O 1
ATOM 538 N N . LEU A 1 70 ? -12.653 -13.011 5.895 1.00 88.50 70 LEU A N 1
ATOM 539 C CA . LEU A 1 70 ? -13.377 -12.560 7.089 1.00 88.50 70 LEU A CA 1
ATOM 540 C C . LEU A 1 70 ? -13.999 -13.725 7.881 1.00 88.50 70 LEU A C 1
ATOM 542 O O . LEU A 1 70 ? -14.718 -13.491 8.860 1.00 88.50 70 LEU A O 1
ATOM 546 N N . GLY A 1 71 ? -13.736 -14.966 7.461 1.00 89.00 71 GLY A N 1
ATOM 547 C CA . GLY A 1 71 ? -14.347 -16.187 7.969 1.00 89.00 71 GLY A CA 1
ATOM 548 C C . GLY A 1 71 ? -15.830 -16.334 7.615 1.00 89.00 71 GLY A C 1
ATOM 549 O O . GLY A 1 71 ? -16.454 -15.454 7.019 1.00 89.00 71 GLY A O 1
ATOM 550 N N . ASP A 1 72 ? -16.424 -17.449 8.043 1.00 88.75 72 ASP A N 1
ATOM 551 C CA . ASP A 1 72 ? -17.833 -17.758 7.779 1.00 88.75 72 ASP A CA 1
ATOM 552 C C . ASP A 1 72 ? -18.777 -16.761 8.465 1.00 88.75 72 ASP A C 1
ATOM 554 O O . ASP A 1 72 ? -18.642 -16.473 9.662 1.00 88.75 72 ASP A O 1
ATOM 558 N N . VAL A 1 73 ? -19.751 -16.243 7.710 1.00 85.00 73 VAL A N 1
ATOM 559 C CA . VAL A 1 73 ? -20.816 -15.348 8.189 1.00 85.00 73 VAL A CA 1
ATOM 560 C C . VAL A 1 73 ? -22.165 -16.040 8.002 1.00 85.00 73 VAL A C 1
ATOM 562 O O . VAL A 1 73 ? -22.481 -16.499 6.905 1.00 85.00 73 VAL A O 1
ATOM 565 N N . VAL A 1 74 ? -22.983 -16.076 9.054 1.00 85.69 74 VAL A N 1
ATOM 566 C CA . VAL A 1 74 ? -24.401 -16.449 8.949 1.00 85.69 74 VAL A CA 1
ATOM 567 C C . VAL A 1 74 ? -25.198 -15.178 8.674 1.00 85.69 74 VAL A C 1
ATOM 569 O O . VAL A 1 74 ? -25.071 -14.212 9.421 1.00 85.69 74 VAL A O 1
ATOM 572 N N . ILE A 1 75 ? -25.976 -15.167 7.589 1.00 88.75 75 ILE A N 1
ATOM 573 C CA . ILE A 1 75 ? -26.767 -14.006 7.165 1.00 88.75 75 ILE A CA 1
ATOM 574 C C . ILE A 1 75 ? -28.240 -14.266 7.474 1.00 88.75 75 ILE A C 1
ATOM 576 O O . ILE A 1 75 ? -28.847 -15.187 6.928 1.00 88.75 75 ILE A O 1
ATOM 580 N N . GLU A 1 76 ? -28.803 -13.413 8.316 1.00 92.44 76 GLU A N 1
ATOM 581 C CA . GLU A 1 76 ? -30.213 -13.345 8.679 1.00 92.44 76 GLU A CA 1
ATOM 582 C C . GLU A 1 76 ? -30.750 -11.929 8.407 1.00 92.44 76 GLU A C 1
ATOM 584 O O . GLU A 1 76 ? -30.014 -11.011 8.027 1.00 92.44 76 GLU A O 1
ATOM 589 N N . GLU A 1 77 ? -32.058 -11.736 8.570 1.00 92.62 77 GLU A N 1
ATOM 590 C CA . GLU A 1 77 ? -32.646 -10.402 8.465 1.00 92.62 77 GLU A CA 1
ATOM 591 C C . GLU A 1 77 ? -32.042 -9.478 9.536 1.00 92.62 77 GLU A C 1
ATOM 593 O O . GLU A 1 77 ? -32.108 -9.764 10.729 1.00 92.62 77 GLU A O 1
ATOM 598 N N . GLY A 1 78 ? -31.434 -8.370 9.100 1.00 88.50 78 GLY A N 1
ATOM 599 C CA . GLY A 1 78 ? -30.783 -7.407 9.993 1.00 88.50 78 GLY A CA 1
ATOM 600 C C . GLY A 1 78 ? -29.343 -7.751 10.391 1.00 88.50 78 GLY A C 1
ATOM 601 O O . GLY A 1 78 ? -28.820 -7.127 11.309 1.00 88.50 78 GLY A O 1
ATOM 602 N N . THR A 1 79 ? -28.684 -8.716 9.738 1.00 89.12 79 THR A N 1
ATOM 603 C CA . THR A 1 79 ? -27.252 -8.963 9.972 1.00 89.12 79 THR A CA 1
ATOM 604 C C . THR A 1 79 ? -26.393 -7.783 9.513 1.00 89.12 79 THR A C 1
ATOM 606 O O . THR A 1 79 ? -26.314 -7.494 8.319 1.00 89.12 79 THR A O 1
ATOM 609 N N . ASP A 1 80 ? -25.672 -7.178 10.457 1.00 89.94 80 ASP A N 1
ATOM 610 C CA . ASP A 1 80 ? -24.598 -6.222 10.190 1.00 89.94 80 ASP A CA 1
ATOM 611 C C . ASP A 1 80 ? -23.244 -6.945 10.127 1.00 89.94 80 ASP A C 1
ATOM 613 O O . ASP A 1 80 ? -22.843 -7.631 11.071 1.00 89.94 80 ASP A O 1
ATOM 617 N N . ILE A 1 81 ? -22.517 -6.777 9.018 1.00 88.25 81 ILE A N 1
ATOM 618 C CA . ILE A 1 81 ? -21.148 -7.286 8.855 1.00 88.25 81 ILE A CA 1
ATOM 619 C C . ILE A 1 81 ? -20.184 -6.112 9.008 1.00 88.25 81 ILE A C 1
ATOM 621 O O . ILE A 1 81 ? -20.018 -5.307 8.093 1.00 88.25 81 ILE A O 1
ATOM 625 N N . GLU A 1 82 ? -19.539 -6.020 10.167 1.00 91.12 82 GLU A N 1
ATOM 626 C CA . GLU A 1 82 ? -18.538 -4.991 10.437 1.00 91.12 82 GLU A CA 1
ATOM 627 C C . GLU A 1 82 ? -17.143 -5.463 10.007 1.00 91.12 82 GLU A C 1
ATOM 629 O O . GLU A 1 82 ? -16.607 -6.444 10.533 1.00 91.12 82 GLU A O 1
ATOM 634 N N . VAL A 1 83 ? -16.553 -4.740 9.053 1.00 92.69 83 VAL A N 1
ATOM 635 C CA . VAL A 1 83 ? -15.169 -4.931 8.609 1.00 92.69 83 VAL A CA 1
ATOM 636 C C . VAL A 1 83 ? -14.313 -3.825 9.210 1.00 92.69 83 VAL A C 1
ATOM 638 O O . VAL A 1 83 ? -14.543 -2.645 8.954 1.00 92.69 83 VAL A O 1
ATOM 641 N N . GLN A 1 84 ? -13.322 -4.211 10.005 1.00 94.62 84 GLN A N 1
ATOM 642 C CA . GLN A 1 84 ? -12.396 -3.301 10.665 1.00 94.62 84 GLN A CA 1
ATOM 643 C C . GLN A 1 84 ? -11.090 -3.217 9.876 1.00 94.62 84 GLN A C 1
ATOM 645 O O . GLN A 1 84 ? -10.585 -4.233 9.397 1.00 94.62 84 GLN A O 1
ATOM 650 N N . MET A 1 85 ? -10.534 -2.008 9.773 1.00 94.75 85 MET A N 1
ATOM 651 C CA . MET A 1 85 ? -9.224 -1.751 9.176 1.00 94.75 85 MET A CA 1
ATOM 652 C C . MET A 1 85 ? -8.269 -1.214 10.245 1.00 94.75 85 MET A C 1
ATOM 654 O O . MET A 1 85 ? -8.424 -0.077 10.695 1.00 94.75 85 MET A O 1
ATOM 658 N N . ASN A 1 86 ? -7.261 -2.000 10.620 1.00 96.06 86 ASN A N 1
ATOM 659 C CA . ASN A 1 86 ? -6.123 -1.487 11.371 1.00 96.06 86 ASN A CA 1
ATOM 660 C C . ASN A 1 86 ? -5.164 -0.793 10.395 1.00 96.06 86 ASN A C 1
ATOM 662 O O . ASN A 1 86 ? -4.400 -1.439 9.684 1.00 96.06 86 ASN A O 1
ATOM 666 N N . VAL A 1 87 ? -5.221 0.540 10.347 1.00 95.44 87 VAL A N 1
ATOM 667 C CA . VAL A 1 87 ? -4.420 1.342 9.407 1.00 95.44 87 VAL A CA 1
ATOM 668 C C . VAL A 1 87 ? -2.916 1.172 9.639 1.00 95.44 87 VAL A C 1
ATOM 670 O O . VAL A 1 87 ? -2.156 1.252 8.678 1.00 95.44 87 VAL A O 1
ATOM 673 N N . ALA A 1 88 ? -2.488 0.910 10.878 1.00 95.69 88 ALA A N 1
ATOM 674 C CA . ALA A 1 88 ? -1.075 0.747 11.214 1.00 95.69 88 ALA A CA 1
ATOM 675 C C . ALA A 1 88 ? -0.429 -0.442 10.484 1.00 95.69 88 ALA A C 1
ATOM 677 O O . ALA A 1 88 ? 0.721 -0.346 10.068 1.00 95.69 88 ALA A O 1
ATOM 678 N N . GLU A 1 89 ? -1.183 -1.514 10.223 1.00 96.94 89 GLU A N 1
ATOM 679 C CA . GLU A 1 89 ? -0.657 -2.726 9.575 1.00 96.94 89 GLU A CA 1
ATOM 680 C C . GLU A 1 89 ? -0.176 -2.479 8.138 1.00 96.94 89 GLU A C 1
ATOM 682 O O . GLU A 1 89 ? 0.747 -3.146 7.680 1.00 96.94 89 GLU A O 1
ATOM 687 N N . TRP A 1 90 ? -0.686 -1.449 7.448 1.00 96.81 90 TRP A N 1
ATOM 688 C CA . TRP A 1 90 ? -0.129 -1.025 6.153 1.00 96.81 90 TRP A CA 1
ATOM 689 C C . TRP A 1 90 ? 1.347 -0.603 6.244 1.00 96.81 90 TRP A C 1
ATOM 691 O O . TRP A 1 90 ? 2.062 -0.624 5.239 1.00 96.81 90 TRP A O 1
ATOM 701 N N . PHE A 1 91 ? 1.813 -0.231 7.436 1.00 96.50 91 PHE A N 1
ATOM 702 C CA . PHE A 1 91 ? 3.151 0.291 7.695 1.00 96.50 91 PHE A CA 1
ATOM 703 C C . PHE A 1 91 ? 4.025 -0.636 8.549 1.00 96.50 91 PHE A C 1
ATOM 705 O O . PHE A 1 91 ? 5.188 -0.306 8.776 1.00 96.50 91 PHE A O 1
ATOM 712 N N . GLU A 1 92 ? 3.504 -1.766 9.033 1.00 95.94 92 GLU A N 1
ATOM 713 C CA . GLU A 1 92 ? 4.183 -2.558 10.066 1.00 95.94 92 GLU A CA 1
ATOM 714 C C . GLU A 1 92 ? 4.533 -3.984 9.632 1.00 95.94 92 GLU A C 1
ATOM 716 O O . GLU A 1 92 ? 5.701 -4.364 9.754 1.00 95.94 92 GLU A O 1
ATOM 721 N N . ASN A 1 93 ? 3.572 -4.764 9.123 1.00 95.75 93 ASN A N 1
ATOM 722 C CA . ASN A 1 93 ? 3.739 -6.208 8.935 1.00 95.75 93 ASN A CA 1
ATOM 723 C C . ASN A 1 93 ? 3.357 -6.665 7.522 1.00 95.75 93 ASN A C 1
ATOM 725 O O . ASN A 1 93 ? 2.311 -6.250 7.042 1.00 95.75 93 ASN A O 1
ATOM 729 N N . PRO A 1 94 ? 4.127 -7.574 6.887 1.00 97.31 94 PRO A N 1
ATOM 730 C CA . PRO A 1 94 ? 5.403 -8.119 7.357 1.00 97.31 94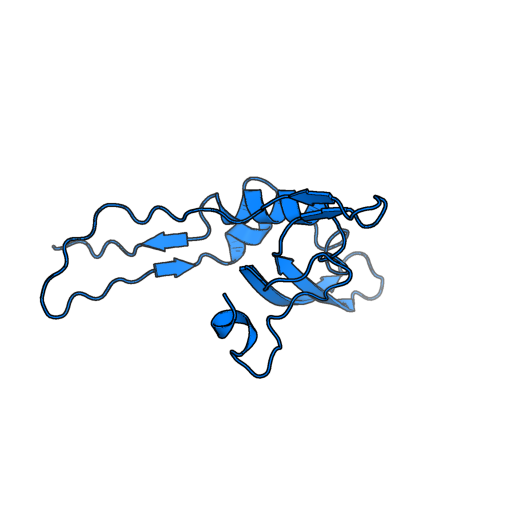 PRO A CA 1
ATOM 731 C C . PRO A 1 94 ? 6.585 -7.154 7.155 1.00 97.31 94 PRO A C 1
ATOM 733 O O . PRO A 1 94 ? 7.691 -7.460 7.602 1.00 97.31 94 PRO A O 1
ATOM 736 N N . HIS A 1 95 ? 6.371 -6.010 6.496 1.00 97.69 95 HIS A N 1
ATOM 737 C CA . HIS A 1 95 ? 7.422 -5.041 6.196 1.00 97.69 95 HIS A CA 1
ATOM 738 C C . HIS A 1 95 ? 7.201 -3.722 6.917 1.00 97.69 95 HIS A C 1
ATOM 740 O O . HIS A 1 95 ? 6.255 -2.987 6.628 1.00 97.69 95 HIS A O 1
ATOM 746 N N . THR A 1 96 ? 8.142 -3.367 7.787 1.00 97.56 96 THR A N 1
ATOM 747 C CA . THR A 1 96 ? 8.169 -2.039 8.395 1.00 97.56 96 THR A CA 1
ATOM 748 C C . THR A 1 96 ? 8.417 -0.981 7.324 1.00 97.56 96 THR A C 1
ATOM 750 O O . THR A 1 96 ? 9.429 -1.003 6.621 1.00 97.56 96 THR A O 1
ATOM 753 N N . TRP A 1 97 ? 7.491 -0.037 7.204 1.00 97.50 97 TRP A N 1
ATOM 754 C CA . TRP A 1 97 ? 7.512 0.986 6.174 1.00 97.50 97 TRP A CA 1
ATOM 755 C C . TRP A 1 97 ? 8.368 2.178 6.592 1.00 97.50 97 TRP A C 1
ATOM 757 O O . TRP A 1 97 ? 8.060 2.891 7.547 1.00 97.50 97 TRP A O 1
ATOM 767 N N . ASN A 1 98 ? 9.444 2.429 5.850 1.00 96.81 98 ASN A N 1
ATOM 768 C CA . ASN A 1 98 ? 10.328 3.556 6.110 1.00 96.81 98 ASN A CA 1
ATOM 769 C C . ASN A 1 98 ? 9.819 4.823 5.409 1.00 96.81 98 ASN A C 1
ATOM 771 O O . ASN A 1 98 ? 10.058 5.019 4.217 1.00 96.81 98 ASN A O 1
ATOM 775 N N . LEU A 1 99 ? 9.152 5.710 6.151 1.00 95.81 99 LEU A N 1
ATOM 776 C CA . LEU A 1 99 ? 8.657 6.978 5.605 1.00 95.81 99 LEU A CA 1
ATOM 777 C C . LEU A 1 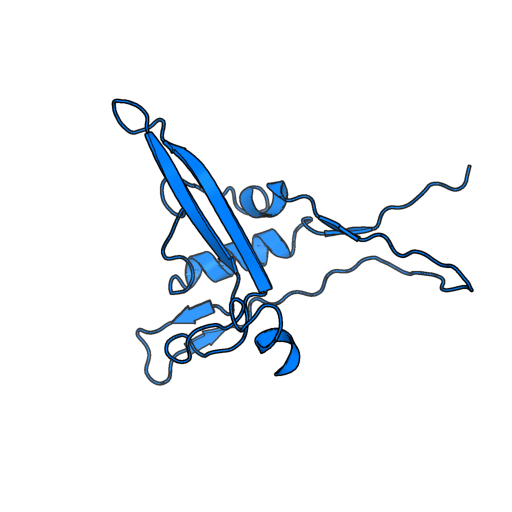99 ? 9.776 7.923 5.140 1.00 95.81 99 LEU A C 1
ATOM 779 O O . LEU A 1 99 ? 9.527 8.726 4.257 1.00 95.81 99 LEU A O 1
ATOM 783 N N 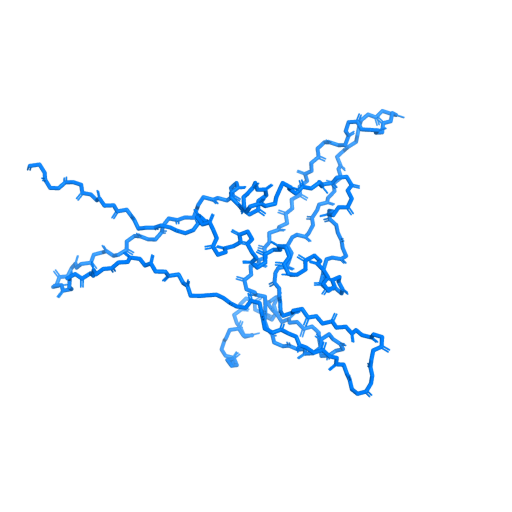. TYR A 1 100 ? 11.016 7.796 5.616 1.00 95.56 100 TYR A N 1
ATOM 784 C CA . TYR A 1 100 ? 12.122 8.615 5.096 1.00 95.56 100 TYR A CA 1
ATOM 785 C C . TYR A 1 100 ? 12.529 8.235 3.663 1.00 95.56 100 TYR A C 1
ATOM 787 O O . TYR A 1 100 ? 13.089 9.050 2.935 1.00 95.56 100 TYR A O 1
ATOM 795 N N . GLU A 1 101 ? 12.229 7.006 3.235 1.00 96.56 101 GLU A N 1
ATOM 796 C CA . GLU A 1 101 ? 12.599 6.486 1.912 1.00 96.56 101 GLU A CA 1
ATOM 797 C C . GLU A 1 101 ? 11.391 6.339 0.983 1.00 96.56 101 GLU A C 1
ATOM 799 O O . GLU A 1 101 ? 11.482 6.598 -0.217 1.00 96.56 101 GLU A O 1
ATOM 804 N N . LEU A 1 102 ? 10.245 5.935 1.532 1.00 97.56 102 LEU A N 1
ATOM 805 C CA . LEU A 1 102 ? 9.057 5.531 0.788 1.00 97.56 102 LEU A CA 1
ATOM 806 C C . LEU A 1 102 ? 7.831 6.392 1.146 1.00 97.56 102 LEU A C 1
ATOM 808 O O . LEU A 1 102 ? 6.745 5.874 1.396 1.00 97.56 102 LEU A O 1
ATOM 812 N N . TYR A 1 103 ? 7.972 7.718 1.176 1.00 96.69 103 TYR A N 1
ATOM 813 C CA . TYR A 1 103 ? 6.848 8.629 1.454 1.00 96.69 103 TYR A CA 1
ATOM 814 C C . TYR A 1 103 ? 6.055 9.051 0.212 1.00 96.69 103 TYR A C 1
ATOM 816 O O . TYR A 1 103 ? 4.883 9.399 0.323 1.00 96.69 103 TYR A O 1
ATOM 824 N N . SER A 1 104 ? 6.654 9.071 -0.978 1.00 96.19 104 SER A N 1
ATOM 825 C CA . SER A 1 104 ? 6.006 9.598 -2.187 1.00 96.19 104 SER A CA 1
ATOM 826 C C . SER A 1 104 ? 6.475 8.880 -3.450 1.00 96.19 104 SER A C 1
ATOM 828 O O . SER A 1 104 ? 7.324 7.994 -3.396 1.00 96.19 104 SER A O 1
ATOM 830 N N . MET A 1 105 ? 5.887 9.229 -4.601 1.00 95.75 105 MET A N 1
ATOM 831 C CA . MET A 1 105 ? 6.213 8.624 -5.903 1.00 95.75 105 MET A CA 1
ATOM 832 C C . MET A 1 105 ? 6.106 7.087 -5.910 1.00 95.75 105 MET A C 1
ATOM 834 O O . MET A 1 105 ? 6.844 6.397 -6.610 1.00 95.75 105 MET A O 1
ATOM 838 N N . LEU A 1 106 ? 5.147 6.547 -5.150 1.00 97.75 106 LEU A N 1
ATOM 839 C CA . LEU A 1 106 ? 5.002 5.107 -4.924 1.00 97.75 106 LEU A CA 1
ATOM 840 C C . LEU A 1 106 ? 4.263 4.385 -6.055 1.00 97.75 106 LEU A C 1
ATOM 842 O O . LEU A 1 106 ? 4.544 3.220 -6.314 1.00 97.75 106 LEU A O 1
ATOM 846 N N . MET A 1 107 ? 3.359 5.063 -6.774 1.00 97.38 107 MET A N 1
ATOM 847 C CA . MET A 1 107 ? 2.640 4.469 -7.913 1.00 97.38 107 MET A CA 1
ATOM 848 C C . MET A 1 107 ? 3.575 3.885 -8.994 1.00 97.38 107 MET A C 1
ATOM 850 O O . MET A 1 107 ? 3.352 2.749 -9.399 1.00 97.38 107 MET A O 1
ATOM 854 N N . PRO A 1 108 ? 4.626 4.583 -9.474 1.00 96.75 108 PRO A N 1
ATOM 855 C CA . PRO A 1 108 ? 5.561 4.003 -10.444 1.00 96.75 108 PRO A CA 1
ATOM 856 C C . PRO A 1 108 ? 6.619 3.068 -9.824 1.00 96.75 108 PRO A C 1
ATOM 858 O O . PRO A 1 108 ? 7.452 2.539 -10.555 1.00 96.75 108 PRO A O 1
ATOM 861 N N . ASN A 1 109 ? 6.651 2.889 -8.498 1.00 98.06 109 ASN A N 1
ATOM 862 C CA . ASN A 1 109 ? 7.662 2.074 -7.828 1.00 98.06 109 ASN A CA 1
ATOM 863 C C . ASN A 1 109 ? 7.188 0.617 -7.716 1.00 98.06 109 ASN A C 1
ATOM 865 O O . ASN A 1 109 ? 6.435 0.268 -6.809 1.00 98.06 109 ASN A O 1
ATOM 869 N N . PHE A 1 110 ? 7.658 -0.236 -8.633 1.00 98.31 110 PHE A N 1
ATOM 870 C CA . PHE A 1 110 ? 7.262 -1.646 -8.715 1.00 98.31 110 PHE A CA 1
ATOM 871 C C . PHE A 1 110 ? 7.425 -2.392 -7.383 1.00 98.31 110 PHE A C 1
ATOM 873 O O . PHE A 1 110 ? 6.475 -3.002 -6.902 1.00 98.31 110 PHE A O 1
ATOM 880 N N . ASN A 1 111 ? 8.604 -2.303 -6.759 1.00 98.38 111 ASN A N 1
ATOM 881 C CA . ASN A 1 111 ? 8.889 -3.022 -5.516 1.00 98.38 111 ASN A CA 1
ATOM 882 C C . ASN A 1 111 ? 8.048 -2.496 -4.352 1.00 98.38 111 ASN A C 1
ATOM 884 O O . ASN A 1 111 ? 7.542 -3.292 -3.570 1.00 98.38 111 ASN A O 1
ATOM 888 N N . ALA A 1 112 ? 7.844 -1.179 -4.261 1.00 98.38 112 ALA A N 1
ATOM 889 C CA . ALA A 1 112 ? 6.960 -0.607 -3.249 1.00 98.38 112 ALA A CA 1
ATOM 890 C C . ALA A 1 112 ? 5.538 -1.173 -3.365 1.00 98.38 112 ALA A C 1
ATOM 892 O O . ALA A 1 112 ? 4.956 -1.527 -2.348 1.00 98.38 112 ALA A O 1
ATOM 893 N N . GLN A 1 113 ? 5.001 -1.334 -4.580 1.00 98.62 113 GLN A N 1
ATOM 894 C CA . GLN A 1 113 ? 3.673 -1.928 -4.778 1.00 98.62 113 GLN A CA 1
ATOM 895 C C . GLN A 1 113 ? 3.597 -3.389 -4.305 1.00 98.62 113 GLN A C 1
ATOM 897 O O . GLN A 1 113 ? 2.569 -3.796 -3.766 1.00 98.62 113 GLN A O 1
ATOM 902 N N . ILE A 1 114 ? 4.681 -4.164 -4.444 1.00 98.56 114 ILE A N 1
ATOM 903 C CA . ILE A 1 114 ? 4.758 -5.520 -3.876 1.00 98.56 114 ILE A CA 1
ATOM 904 C C . ILE A 1 114 ? 4.719 -5.469 -2.346 1.00 98.56 114 ILE A C 1
ATOM 906 O O . ILE A 1 114 ? 3.885 -6.139 -1.744 1.00 98.56 114 ILE A O 1
ATOM 910 N N . LEU A 1 115 ? 5.540 -4.620 -1.721 1.00 98.50 115 LEU A N 1
ATOM 911 C CA . LEU A 1 115 ? 5.572 -4.477 -0.260 1.00 98.50 115 LEU A CA 1
ATOM 912 C C . LEU A 1 115 ? 4.220 -4.014 0.305 1.00 98.50 115 LEU A C 1
ATOM 914 O O . LEU A 1 115 ? 3.754 -4.552 1.304 1.00 98.50 115 LEU A O 1
ATOM 918 N N . MET A 1 116 ? 3.555 -3.060 -0.357 1.00 98.38 116 MET A N 1
ATOM 919 C CA . MET A 1 116 ? 2.206 -2.617 0.015 1.00 98.38 116 MET A CA 1
ATOM 920 C C . MET A 1 116 ? 1.191 -3.758 -0.061 1.00 98.38 116 MET A C 1
ATOM 922 O O . MET A 1 116 ? 0.358 -3.897 0.829 1.00 98.38 116 MET A O 1
ATOM 926 N N . SER A 1 117 ? 1.251 -4.574 -1.119 1.00 98.25 117 SER A N 1
ATOM 927 C CA . SER A 1 117 ? 0.381 -5.743 -1.283 1.00 98.25 117 SER A CA 1
ATOM 928 C C . SER A 1 117 ? 0.581 -6.752 -0.163 1.00 98.25 117 SER A C 1
ATOM 930 O O . SER A 1 117 ? -0.389 -7.290 0.368 1.00 98.25 117 SER A O 1
ATOM 932 N N . GLU A 1 118 ? 1.841 -7.027 0.170 1.00 98.12 118 GLU A N 1
ATOM 933 C CA . GLU A 1 118 ? 2.205 -7.960 1.226 1.00 98.12 118 GLU A CA 1
ATOM 934 C C . GLU A 1 118 ? 1.745 -7.425 2.581 1.00 98.12 118 GLU A C 1
ATOM 936 O O . GLU A 1 118 ? 1.120 -8.175 3.324 1.00 98.12 118 GLU A O 1
ATOM 941 N N . ASN A 1 119 ? 1.927 -6.136 2.874 1.00 97.75 119 ASN A N 1
ATOM 942 C CA . ASN A 1 119 ? 1.407 -5.559 4.112 1.00 97.75 119 ASN A CA 1
ATOM 943 C C . ASN A 1 119 ? -0.126 -5.601 4.178 1.00 97.75 119 ASN A C 1
ATOM 945 O O . ASN A 1 119 ? -0.710 -6.070 5.153 1.00 97.75 119 ASN A O 1
ATOM 949 N N . GLY A 1 120 ? -0.792 -5.203 3.092 1.00 96.81 120 GLY A N 1
ATOM 950 C CA . GLY A 1 120 ? -2.248 -5.229 2.965 1.00 96.81 120 GLY A CA 1
ATOM 951 C C . GLY A 1 120 ? -2.870 -6.595 3.249 1.00 96.81 120 GLY A C 1
ATOM 952 O O . GLY A 1 120 ? -3.886 -6.696 3.940 1.00 96.81 120 GLY A O 1
ATOM 953 N N . ALA A 1 121 ? -2.238 -7.655 2.746 1.00 96.19 121 ALA A N 1
ATOM 954 C CA . ALA A 1 121 ? -2.709 -9.023 2.906 1.00 96.19 121 ALA A CA 1
ATOM 955 C C . ALA A 1 121 ? -2.483 -9.605 4.317 1.00 96.19 121 ALA A C 1
ATOM 957 O O . ALA A 1 121 ? -3.036 -10.661 4.623 1.00 96.19 121 ALA A O 1
ATOM 958 N N . ASN A 1 122 ? -1.695 -8.951 5.180 1.00 93.31 122 ASN A N 1
ATOM 959 C CA . ASN A 1 122 ? -1.229 -9.508 6.454 1.00 93.31 122 ASN A CA 1
ATOM 960 C C . ASN A 1 122 ? -1.781 -8.764 7.679 1.00 93.31 122 ASN A C 1
ATOM 962 O O . ASN A 1 122 ? -1.036 -8.258 8.508 1.00 93.31 122 ASN A O 1
ATOM 966 N N . GLY A 1 123 ? -3.107 -8.767 7.843 1.00 83.69 123 GLY A N 1
ATOM 967 C CA . GLY A 1 123 ? -3.743 -8.367 9.108 1.00 83.69 123 GLY A CA 1
ATOM 968 C C . GLY A 1 123 ? -4.309 -6.948 9.151 1.00 83.69 123 GLY A C 1
ATOM 969 O O . GLY A 1 123 ? -4.866 -6.558 10.175 1.00 83.69 123 GLY A O 1
ATOM 970 N N . VAL A 1 124 ? -4.267 -6.209 8.037 1.00 95.25 124 VAL A N 1
ATOM 971 C CA . VAL A 1 124 ? -4.950 -4.909 7.909 1.00 95.25 124 VAL A CA 1
ATOM 972 C C . VAL A 1 124 ? -6.446 -5.037 8.170 1.00 95.25 124 VAL A C 1
ATOM 974 O O . VAL A 1 124 ? -7.020 -4.219 8.888 1.00 95.25 124 VAL A O 1
ATOM 977 N N . PHE A 1 125 ? -7.087 -6.040 7.571 1.00 95.31 125 PHE A N 1
ATOM 978 C CA . PHE A 1 125 ? -8.531 -6.210 7.645 1.00 95.31 125 PHE A CA 1
ATOM 979 C C . PHE A 1 125 ? -8.908 -7.374 8.546 1.00 95.31 125 PHE A C 1
ATOM 981 O O . PHE A 1 125 ? -8.332 -8.459 8.477 1.00 95.31 125 PHE A O 1
ATOM 988 N N . SER A 1 126 ? -9.926 -7.152 9.366 1.00 93.00 126 SER A N 1
ATOM 989 C CA . SER A 1 126 ? -10.518 -8.179 10.212 1.00 93.00 126 SER A CA 1
ATOM 990 C C . SER A 1 126 ? -12.022 -7.963 10.336 1.00 93.00 126 SER A C 1
ATOM 992 O O . SER A 1 126 ? -12.557 -6.925 9.944 1.00 93.00 126 SER A O 1
ATOM 994 N N . ARG A 1 127 ? -12.723 -8.964 10.866 1.00 89.44 127 ARG A N 1
ATOM 995 C CA . ARG A 1 127 ? -14.142 -8.857 11.205 1.00 89.44 127 ARG A CA 1
ATOM 996 C C . ARG A 1 127 ? -14.298 -8.675 12.706 1.00 89.44 127 ARG A C 1
ATOM 998 O O . ARG A 1 127 ? -13.707 -9.453 13.463 1.00 89.44 127 ARG A O 1
ATOM 1005 N N . ASP A 1 128 ? -15.158 -7.749 13.126 1.00 81.50 128 ASP A N 1
ATOM 1006 C CA . ASP A 1 128 ? -15.556 -7.698 14.533 1.00 81.50 128 ASP A CA 1
ATOM 1007 C C . ASP A 1 128 ? -16.322 -8.976 14.896 1.00 81.50 128 ASP A C 1
ATOM 1009 O O . ASP A 1 128 ? -17.317 -9.345 14.265 1.00 81.50 128 ASP A O 1
ATOM 1013 N N . ARG A 1 129 ? -15.855 -9.690 15.918 1.00 70.81 129 ARG A N 1
ATOM 1014 C CA . ARG A 1 129 ? -16.555 -10.855 16.464 1.00 70.81 129 ARG A CA 1
ATOM 1015 C C . ARG A 1 129 ? -17.178 -10.431 17.780 1.00 70.81 129 ARG A C 1
ATOM 1017 O O . ARG A 1 129 ? -16.626 -10.716 18.843 1.00 70.81 129 ARG A O 1
ATOM 1024 N N . LYS A 1 130 ? -18.340 -9.771 17.713 1.00 60.78 130 LYS A N 1
ATOM 1025 C CA . LYS A 1 130 ? -19.140 -9.495 18.913 1.00 60.78 130 LYS A CA 1
ATOM 1026 C C . LYS A 1 130 ? -19.408 -10.821 19.613 1.00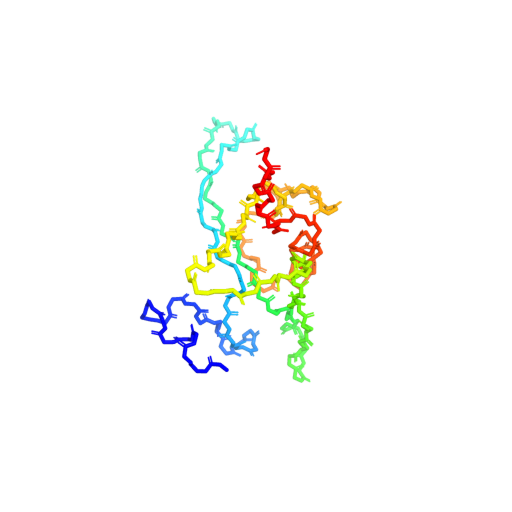 60.78 130 LYS A C 1
ATOM 1028 O O . LYS A 1 130 ? -20.059 -11.712 19.070 1.00 60.78 130 LYS A O 1
ATOM 1033 N N . SER A 1 131 ? -18.820 -10.975 20.793 1.00 51.50 131 SER A N 1
ATOM 1034 C CA . SER A 1 131 ? -19.012 -12.162 21.614 1.00 51.50 131 SER A CA 1
ATOM 1035 C C . SER A 1 131 ? -20.451 -12.139 22.107 1.00 51.50 131 SER A C 1
ATOM 1037 O O . SER A 1 131 ? -20.850 -11.197 22.790 1.00 51.50 131 SER A O 1
ATOM 1039 N N . VAL A 1 132 ? -21.241 -13.139 21.725 1.00 50.44 132 VAL A N 1
ATOM 1040 C CA . VAL A 1 132 ? -22.562 -13.345 22.320 1.00 50.44 132 VAL A CA 1
ATOM 1041 C C . VAL A 1 132 ? -22.302 -13.877 23.729 1.00 50.44 132 VAL A C 1
ATOM 1043 O O . VAL A 1 132 ? -21.798 -14.990 23.878 1.00 50.44 132 VAL A O 1
ATOM 1046 N N . VAL A 1 133 ? -22.533 -13.030 24.733 1.00 40.72 133 VAL A N 1
ATOM 1047 C CA . VAL A 1 133 ? -22.459 -13.381 26.160 1.00 40.72 133 VAL A CA 1
ATOM 1048 C C . VAL A 1 133 ? -23.795 -13.958 26.600 1.00 40.72 133 VAL A C 1
ATOM 1050 O O . VAL A 1 133 ? -24.828 -13.374 26.202 1.00 40.72 133 VAL A O 1
#

Secondary structure (DSSP, 8-state):
-HHHHHGGGGTTBPPGGGT--B-SEEEEEEEEETTSSS-EEEEEEEEE--EEETTSSSPEEE--------------TT---PEEE-GGGGGTSSS---TTTSSS--TT-HHHHHHHHHHHHTTSEEE------